Protein AF-A0A0U1L115-F1 (afdb_monomer_lite)

Sequence (129 aa):
MIYDAETIKLADTTEKITDITTRSLQEVKNKLSDKMLTLEGEIPDSISLASGGCYLCERCKRRDNLPCKQPEKMRYSLDSFGFDLTAITSDLLQIDLKWSKNSLPEYYTLIHALLTKKSLGTKLENIEI

Foldseek 3Di:
DFDDPVLFVVCQDPVSQCVVCCVVCVVVQVVVLVLLLVVPVVDPQKDKAWFDDDDPDPDACVVVVDDGPCPSSDHHHPVVVVDDPQCCCCVPVVDHADDDDRTDDRDHDIDMDMDHPDDPPCVCVPRDD

Structure (mmCIF, N/CA/C/O backbone):
data_AF-A0A0U1L115-F1
#
_entry.id   AF-A0A0U1L115-F1
#
loop_
_atom_site.group_PDB
_atom_site.id
_atom_site.type_symbol
_atom_site.label_atom_id
_atom_site.label_alt_id
_atom_site.label_comp_id
_atom_site.label_asym_id
_atom_site.label_entity_id
_atom_site.label_seq_id
_atom_site.pdbx_PDB_ins_code
_atom_site.Cartn_x
_atom_site.Cartn_y
_atom_site.Cartn_z
_atom_site.occupancy
_atom_site.B_iso_or_equiv
_atom_site.auth_seq_id
_atom_site.auth_comp_id
_atom_site.auth_asym_id
_atom_site.auth_atom_id
_atom_site.pdbx_PDB_model_num
ATOM 1 N N . MET A 1 1 ? -5.152 0.858 -13.131 1.00 77.69 1 MET A N 1
ATOM 2 C CA . MET A 1 1 ? -4.733 1.533 -14.380 1.00 77.69 1 MET A CA 1
ATOM 3 C C . MET A 1 1 ? -4.366 0.446 -15.369 1.00 77.69 1 MET A C 1
ATOM 5 O O . MET A 1 1 ? -3.689 -0.489 -14.960 1.00 77.69 1 MET A O 1
ATOM 9 N N . ILE A 1 2 ? -4.862 0.532 -16.600 1.00 88.94 2 ILE A N 1
ATOM 10 C CA . ILE A 1 2 ? -4.537 -0.406 -17.681 1.00 88.94 2 ILE A CA 1
ATOM 11 C C . ILE A 1 2 ? -3.636 0.357 -18.649 1.00 88.94 2 ILE A C 1
ATOM 13 O O . ILE A 1 2 ? -3.976 1.482 -19.016 1.00 88.94 2 ILE A O 1
ATOM 17 N N . TYR A 1 3 ? -2.486 -0.209 -18.998 1.00 92.69 3 TYR A N 1
ATOM 18 C CA . TYR A 1 3 ? -1.558 0.399 -19.946 1.00 92.69 3 TYR A CA 1
ATOM 19 C C . TYR A 1 3 ? -1.901 -0.061 -21.358 1.00 92.69 3 TYR A C 1
ATOM 21 O O . TYR A 1 3 ? -2.111 -1.250 -21.598 1.00 92.69 3 TYR A O 1
ATOM 29 N N . ASP A 1 4 ? -1.945 0.876 -22.300 1.00 93.56 4 ASP A N 1
ATOM 30 C CA . ASP A 1 4 ? -2.056 0.532 -23.713 1.00 93.56 4 ASP A CA 1
ATOM 31 C C . ASP A 1 4 ? -0.741 -0.058 -24.259 1.00 93.56 4 ASP A C 1
ATOM 33 O O . ASP A 1 4 ? 0.333 0.016 -23.650 1.00 93.56 4 ASP A O 1
ATOM 37 N N . ALA A 1 5 ? -0.834 -0.675 -25.439 1.00 93.69 5 ALA A N 1
ATOM 38 C CA . ALA A 1 5 ? 0.301 -1.332 -26.079 1.00 93.69 5 ALA A CA 1
ATOM 39 C C . ALA A 1 5 ? 1.443 -0.357 -26.428 1.00 93.69 5 ALA A C 1
ATOM 41 O O . ALA A 1 5 ? 2.608 -0.759 -26.439 1.00 93.69 5 ALA A O 1
ATOM 42 N N . GLU A 1 6 ? 1.130 0.912 -26.705 1.00 93.69 6 GLU A N 1
ATOM 43 C CA . GLU A 1 6 ? 2.132 1.936 -27.010 1.00 93.69 6 GLU A CA 1
ATOM 44 C C . GLU A 1 6 ? 2.951 2.283 -25.764 1.00 93.69 6 GLU A C 1
ATOM 46 O O . GLU A 1 6 ? 4.181 2.252 -25.807 1.00 93.69 6 GLU A O 1
ATOM 51 N N . THR A 1 7 ? 2.288 2.497 -24.629 1.00 92.94 7 THR A N 1
ATOM 52 C CA . THR A 1 7 ? 2.907 2.761 -23.327 1.00 92.94 7 THR A CA 1
ATOM 53 C C . THR A 1 7 ? 3.830 1.620 -22.915 1.00 92.94 7 THR A C 1
ATOM 55 O O . THR A 1 7 ? 4.969 1.862 -22.510 1.00 92.94 7 THR A O 1
ATOM 58 N N . ILE A 1 8 ? 3.380 0.369 -23.068 1.00 93.19 8 ILE A N 1
ATOM 59 C CA . ILE A 1 8 ? 4.198 -0.816 -22.768 1.00 93.19 8 ILE A CA 1
ATOM 60 C C . ILE A 1 8 ? 5.440 -0.856 -23.666 1.00 93.19 8 ILE A C 1
ATOM 62 O O . ILE A 1 8 ? 6.537 -1.120 -23.179 1.00 93.19 8 ILE A O 1
ATOM 66 N N . LYS A 1 9 ? 5.291 -0.561 -24.964 1.00 92.44 9 LYS A N 1
ATOM 67 C CA . LYS A 1 9 ? 6.404 -0.561 -25.924 1.00 92.44 9 LYS A CA 1
ATOM 68 C C . LYS A 1 9 ? 7.405 0.568 -25.668 1.00 92.44 9 LYS A C 1
ATOM 70 O O . LYS A 1 9 ? 8.599 0.367 -25.863 1.00 92.44 9 LYS A O 1
ATOM 75 N N . LEU A 1 10 ? 6.937 1.743 -25.248 1.00 92.00 10 LEU A N 1
ATOM 76 C CA . LEU A 1 10 ? 7.789 2.890 -24.921 1.00 92.00 10 LEU A CA 1
ATOM 77 C C . LEU A 1 10 ? 8.593 2.680 -23.633 1.00 92.00 10 LEU A C 1
ATOM 79 O O . LEU A 1 10 ? 9.657 3.286 -23.487 1.00 92.00 10 LEU A O 1
ATOM 83 N N . ALA A 1 11 ? 8.114 1.830 -22.722 1.00 92.75 11 ALA A N 1
ATOM 84 C CA . ALA A 1 11 ? 8.800 1.422 -21.498 1.00 92.75 11 ALA A CA 1
ATOM 85 C C . ALA A 1 11 ? 9.877 0.350 -21.770 1.00 92.75 11 ALA A C 1
ATOM 87 O O . ALA A 1 11 ? 9.857 -0.740 -21.204 1.00 92.75 11 ALA A O 1
ATOM 88 N N . ASP A 1 12 ? 10.819 0.668 -22.655 1.00 92.75 12 ASP A N 1
ATOM 89 C CA . ASP A 1 12 ? 11.863 -0.231 -23.168 1.00 92.75 12 ASP A CA 1
ATOM 90 C C . ASP A 1 12 ? 13.151 -0.261 -22.327 1.00 92.75 12 ASP A C 1
ATOM 92 O O . ASP A 1 12 ? 14.067 -1.034 -22.610 1.00 92.75 12 ASP A O 1
ATOM 96 N N . THR A 1 13 ? 13.234 0.559 -21.278 1.00 94.19 13 THR A N 1
ATOM 97 C CA . THR A 1 13 ? 14.354 0.571 -20.331 1.00 94.19 13 THR A CA 1
ATOM 98 C C . THR A 1 13 ? 13.868 0.407 -18.898 1.00 94.19 13 THR A C 1
ATOM 100 O O . THR A 1 13 ? 12.762 0.818 -18.544 1.00 94.19 13 THR A O 1
ATOM 103 N N . THR A 1 14 ? 14.730 -0.126 -18.030 1.00 92.94 14 THR A N 1
ATOM 104 C CA . THR A 1 14 ? 14.448 -0.256 -16.592 1.00 92.94 14 THR A CA 1
ATOM 105 C C . THR A 1 14 ? 14.081 1.081 -15.947 1.00 92.94 14 THR A C 1
A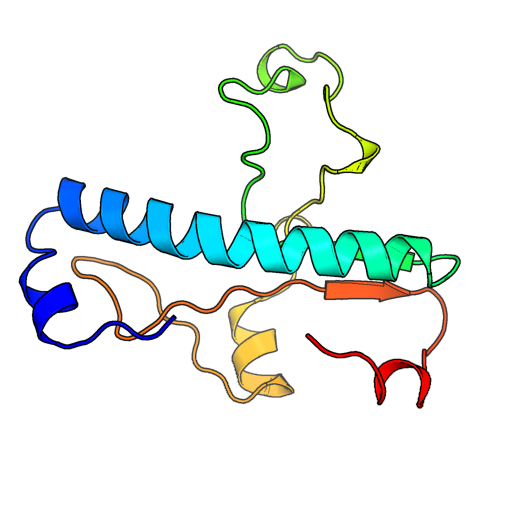TOM 107 O O . THR A 1 14 ? 13.203 1.128 -15.087 1.00 92.94 14 THR A O 1
ATOM 110 N N . GLU A 1 15 ? 14.722 2.173 -16.372 1.00 94.06 15 GLU A N 1
ATOM 111 C CA . GLU A 1 15 ? 14.438 3.521 -15.876 1.00 94.06 15 GLU A CA 1
ATOM 112 C C . GLU A 1 15 ? 13.017 3.960 -16.241 1.00 94.06 15 GLU A C 1
ATOM 114 O O . GLU A 1 15 ? 12.256 4.346 -15.355 1.00 94.06 15 GLU A O 1
ATOM 119 N N . LYS A 1 16 ? 12.610 3.804 -17.508 1.00 94.19 16 LYS A N 1
ATOM 120 C CA . LYS A 1 16 ? 11.249 4.138 -17.948 1.00 94.19 16 LYS A CA 1
ATOM 121 C C . LYS A 1 16 ? 10.195 3.250 -17.293 1.00 94.19 16 LYS A C 1
ATOM 123 O O . LYS A 1 16 ? 9.167 3.759 -16.857 1.00 94.19 16 LYS A O 1
ATOM 128 N N . ILE A 1 17 ? 10.448 1.943 -17.183 1.00 94.00 17 ILE A N 1
ATOM 129 C CA . ILE A 1 17 ? 9.558 1.007 -16.478 1.00 94.00 17 ILE A CA 1
ATOM 130 C C . ILE A 1 17 ? 9.361 1.474 -15.035 1.00 94.00 17 ILE A C 1
ATOM 132 O O . ILE A 1 17 ? 8.226 1.582 -14.573 1.00 94.00 17 ILE A O 1
ATOM 136 N N . THR A 1 18 ? 10.452 1.791 -14.335 1.00 92.69 18 THR A N 1
ATOM 137 C CA . THR A 1 18 ? 10.415 2.233 -12.934 1.00 92.69 18 THR A CA 1
ATOM 138 C C . THR A 1 18 ? 9.675 3.556 -12.784 1.00 92.69 18 THR A C 1
ATOM 140 O O . THR A 1 18 ? 8.835 3.686 -11.895 1.00 92.69 18 THR A O 1
ATOM 143 N N . ASP A 1 19 ? 9.948 4.523 -13.655 1.00 93.75 19 ASP A N 1
ATOM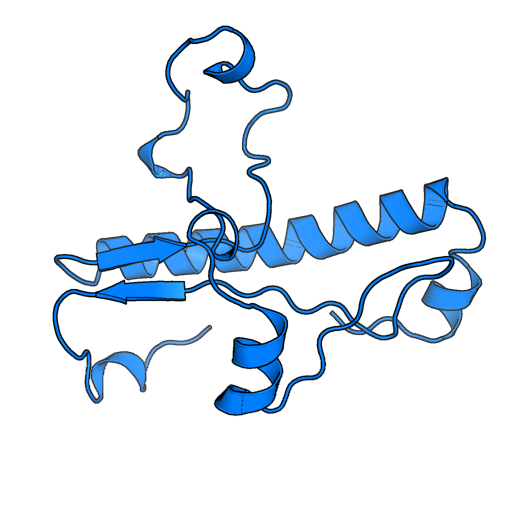 144 C CA . ASP A 1 19 ? 9.324 5.843 -13.640 1.00 93.75 19 ASP A CA 1
ATOM 145 C C . ASP A 1 19 ? 7.810 5.768 -13.903 1.00 93.75 19 ASP A C 1
ATOM 147 O O . ASP A 1 19 ? 7.009 6.276 -13.111 1.00 93.75 19 ASP A O 1
ATOM 151 N N . ILE A 1 20 ? 7.396 5.054 -14.957 1.00 93.50 20 ILE A N 1
ATOM 152 C CA . ILE A 1 20 ? 5.979 4.855 -15.289 1.00 93.50 20 ILE A CA 1
ATOM 153 C C . ILE A 1 20 ? 5.270 4.110 -14.158 1.00 93.50 20 ILE A C 1
ATOM 155 O O . ILE A 1 20 ? 4.218 4.565 -13.698 1.00 93.50 20 ILE A O 1
ATOM 159 N N . THR A 1 21 ? 5.852 3.012 -13.667 1.00 92.06 21 THR A N 1
ATOM 160 C CA . THR A 1 21 ? 5.297 2.222 -12.556 1.00 92.06 21 THR A CA 1
ATOM 161 C C . THR A 1 21 ? 5.130 3.081 -11.312 1.00 92.06 21 THR A C 1
ATOM 163 O O . THR A 1 21 ? 4.047 3.136 -10.737 1.00 92.06 21 THR A O 1
ATOM 166 N N . THR A 1 22 ? 6.175 3.806 -10.912 1.00 91.88 22 THR A N 1
ATOM 167 C CA . THR A 1 22 ? 6.148 4.627 -9.697 1.00 91.88 22 THR A CA 1
ATOM 168 C C . THR A 1 22 ? 5.070 5.693 -9.800 1.00 91.88 22 THR A C 1
ATOM 170 O O . THR A 1 22 ? 4.224 5.775 -8.916 1.00 91.88 22 THR A O 1
ATOM 173 N N . ARG A 1 23 ? 5.035 6.466 -10.890 1.00 92.44 23 ARG A N 1
ATOM 174 C CA . ARG A 1 23 ? 4.054 7.545 -11.075 1.00 92.44 23 ARG A CA 1
ATOM 175 C C . ARG A 1 23 ? 2.617 7.027 -11.053 1.00 92.44 23 ARG A C 1
ATOM 177 O O . ARG A 1 23 ? 1.784 7.548 -10.314 1.00 92.44 23 ARG A O 1
ATOM 184 N N . SER A 1 24 ? 2.340 5.994 -11.844 1.00 92.38 24 SER A N 1
ATOM 185 C CA . SER A 1 24 ? 0.991 5.438 -11.987 1.00 92.38 24 SER A CA 1
ATOM 186 C C . SER A 1 24 ? 0.484 4.782 -10.703 1.00 92.38 24 SER A C 1
ATOM 188 O O . SER A 1 24 ? -0.645 5.043 -10.284 1.00 92.38 24 SER A O 1
ATOM 190 N N . LEU A 1 25 ? 1.313 3.974 -10.035 1.00 93.06 25 LEU A N 1
ATOM 191 C CA . LEU A 1 25 ? 0.935 3.346 -8.770 1.00 93.06 25 LEU A CA 1
ATOM 192 C C . LEU A 1 25 ? 0.787 4.377 -7.655 1.00 93.06 25 LEU A C 1
ATOM 194 O O . LEU A 1 25 ? -0.146 4.278 -6.865 1.00 93.06 25 LEU A O 1
ATOM 198 N N . GLN A 1 26 ? 1.667 5.376 -7.597 1.00 93.19 26 GLN A N 1
ATOM 199 C CA . GLN A 1 26 ? 1.624 6.435 -6.592 1.00 93.19 26 GLN A CA 1
ATOM 200 C C . GLN A 1 26 ? 0.321 7.235 -6.657 1.00 93.19 26 GLN A C 1
ATOM 202 O O . GLN A 1 26 ? -0.287 7.507 -5.621 1.00 93.19 26 GLN A O 1
ATOM 207 N N . GLU A 1 27 ? -0.126 7.597 -7.860 1.00 91.94 27 GLU A N 1
ATOM 208 C CA . GLU A 1 27 ? -1.371 8.339 -8.053 1.00 91.94 27 GLU A CA 1
ATOM 209 C C . GLU A 1 27 ? -2.586 7.543 -7.559 1.00 91.94 27 GLU A C 1
ATOM 211 O O . GLU A 1 27 ? -3.377 8.044 -6.755 1.00 91.94 27 GLU A O 1
ATOM 216 N N . VAL A 1 28 ? -2.716 6.289 -8.003 1.00 93.50 28 VAL A N 1
ATOM 217 C CA . VAL A 1 28 ? -3.837 5.419 -7.615 1.00 93.50 28 VAL A CA 1
ATOM 218 C C . VAL A 1 28 ? -3.786 5.124 -6.119 1.00 93.50 28 VAL A C 1
ATOM 220 O O . VAL A 1 28 ? -4.807 5.204 -5.434 1.00 93.50 28 VAL A O 1
ATOM 223 N N . LYS A 1 29 ? -2.594 4.845 -5.584 1.00 94.19 29 LYS A N 1
ATOM 224 C CA . LYS A 1 29 ? -2.409 4.550 -4.165 1.00 94.19 29 LYS A CA 1
ATOM 225 C C . LYS A 1 29 ? -2.765 5.742 -3.283 1.00 94.19 29 LYS A C 1
ATOM 227 O O . LYS A 1 29 ? -3.349 5.518 -2.227 1.00 94.19 29 LYS A O 1
ATOM 232 N N . ASN A 1 30 ? -2.461 6.976 -3.693 1.00 92.75 30 ASN A N 1
ATOM 233 C CA . ASN A 1 30 ? -2.840 8.179 -2.942 1.00 92.75 30 ASN A CA 1
ATOM 234 C C . ASN A 1 30 ? -4.357 8.277 -2.804 1.00 92.75 30 ASN A C 1
ATOM 236 O O . ASN A 1 30 ? -4.862 8.299 -1.685 1.00 92.75 30 ASN A O 1
ATOM 240 N N . LYS A 1 31 ? -5.072 8.221 -3.933 1.00 92.62 31 LYS A N 1
ATOM 241 C CA . LYS A 1 31 ? -6.539 8.287 -3.966 1.00 92.62 31 LYS A CA 1
ATOM 242 C C . LYS A 1 31 ? -7.171 7.195 -3.102 1.00 92.62 31 LYS A C 1
ATOM 244 O O . LYS A 1 31 ? -8.055 7.478 -2.299 1.00 92.62 31 LYS A O 1
ATOM 249 N N . LEU A 1 32 ? -6.688 5.958 -3.234 1.00 93.69 32 LEU A N 1
ATOM 250 C CA . LEU A 1 32 ? -7.231 4.829 -2.485 1.00 93.69 32 LEU A CA 1
ATOM 251 C C . LEU A 1 32 ? -6.906 4.932 -0.989 1.00 93.69 32 LEU A C 1
ATOM 253 O O . LEU A 1 32 ? -7.775 4.692 -0.161 1.00 93.69 32 LEU A O 1
ATOM 257 N N . SER A 1 33 ? -5.693 5.354 -0.622 1.00 95.25 33 SER A N 1
ATOM 258 C CA . SER A 1 33 ? -5.316 5.529 0.788 1.00 95.25 33 SER A CA 1
ATOM 259 C C . SER A 1 33 ? -6.134 6.628 1.466 1.00 95.25 33 SER A C 1
ATOM 261 O O . SER A 1 33 ? -6.571 6.427 2.594 1.00 95.25 33 SER A O 1
ATOM 263 N N . ASP A 1 34 ? -6.397 7.745 0.783 1.00 94.25 34 ASP A N 1
ATOM 264 C CA . ASP A 1 34 ? -7.240 8.818 1.320 1.00 94.25 34 ASP A CA 1
ATOM 265 C C . ASP A 1 34 ? -8.673 8.324 1.570 1.00 94.25 34 ASP A C 1
ATOM 267 O O . ASP A 1 34 ? -9.200 8.512 2.666 1.00 94.25 34 ASP A O 1
ATOM 271 N N . LYS A 1 35 ? -9.269 7.598 0.612 1.00 93.62 35 LYS A N 1
ATOM 272 C CA . LYS A 1 35 ? -10.595 6.979 0.793 1.00 93.62 35 LYS A CA 1
ATOM 273 C C . LYS A 1 35 ? -10.626 6.000 1.967 1.00 93.62 35 LYS A C 1
ATOM 275 O O . LYS A 1 35 ? -11.549 6.035 2.775 1.00 93.62 35 LYS A O 1
ATOM 280 N N . MET A 1 36 ? -9.606 5.153 2.096 1.00 95.31 36 MET A N 1
ATOM 281 C CA . MET A 1 36 ? -9.521 4.183 3.192 1.00 95.31 36 MET A CA 1
ATOM 282 C C . MET A 1 36 ? -9.382 4.852 4.562 1.00 95.31 36 MET A C 1
ATOM 284 O O . MET A 1 36 ? -9.960 4.363 5.529 1.00 95.31 36 MET A O 1
ATOM 288 N N . LEU A 1 37 ? -8.659 5.973 4.649 1.00 95.81 37 LEU A N 1
ATOM 289 C CA . LEU A 1 37 ? -8.554 6.759 5.880 1.00 95.81 37 LEU A CA 1
ATOM 290 C C . LEU A 1 37 ? -9.881 7.429 6.248 1.00 95.81 37 LEU A C 1
ATOM 292 O O . LEU A 1 37 ? -10.227 7.464 7.428 1.00 95.81 37 LEU A O 1
ATOM 296 N N . THR A 1 38 ? -10.637 7.923 5.264 1.00 94.31 38 THR A N 1
ATOM 297 C CA . THR A 1 38 ? -11.997 8.432 5.496 1.00 94.31 38 THR A CA 1
ATOM 298 C C . THR A 1 38 ? -12.894 7.338 6.068 1.00 94.31 38 THR A C 1
ATOM 300 O O . THR A 1 38 ? -13.478 7.531 7.132 1.00 94.31 38 THR A O 1
ATOM 303 N N . LEU A 1 39 ? -12.928 6.161 5.434 1.00 92.81 39 LEU A N 1
ATOM 304 C CA . LEU A 1 39 ? -13.721 5.023 5.912 1.00 92.81 39 LEU A CA 1
ATOM 305 C C . LEU A 1 39 ? -13.312 4.566 7.312 1.00 92.81 39 LEU A C 1
ATOM 307 O O . LEU A 1 39 ? -14.167 4.232 8.128 1.00 92.81 39 LEU A O 1
ATOM 311 N N . GLU A 1 40 ? -12.013 4.574 7.609 1.00 94.25 40 GLU A N 1
ATOM 312 C CA . GLU A 1 40 ? -11.508 4.243 8.939 1.00 94.25 40 GLU A CA 1
ATOM 313 C C . GLU A 1 40 ? -12.011 5.221 10.013 1.00 94.25 40 GLU A C 1
ATOM 315 O O . GLU A 1 40 ? -12.326 4.808 11.128 1.00 94.25 40 GLU A O 1
ATOM 320 N N . GLY A 1 41 ? -12.135 6.510 9.679 1.00 93.19 41 GLY A N 1
ATOM 321 C CA . GLY A 1 41 ? -12.706 7.521 10.571 1.00 93.19 41 GLY A CA 1
ATOM 322 C C . GLY A 1 41 ? -14.222 7.400 10.760 1.00 93.19 41 GLY A C 1
ATOM 323 O O . GLY A 1 41 ? -14.738 7.752 11.821 1.00 93.19 41 GLY A O 1
ATOM 324 N N . GLU A 1 42 ? -14.938 6.897 9.755 1.00 91.62 42 GLU A N 1
ATOM 325 C CA . GLU A 1 42 ? -16.398 6.728 9.777 1.00 91.62 42 GLU A CA 1
ATOM 326 C C . GLU A 1 42 ? -16.845 5.426 10.450 1.00 91.62 42 GLU A C 1
ATOM 328 O O . GLU A 1 42 ? -17.932 5.364 11.031 1.00 91.62 42 GLU A O 1
ATOM 333 N N . ILE A 1 43 ? -16.022 4.377 10.379 1.00 91.38 43 ILE A N 1
ATOM 334 C CA . ILE A 1 43 ? -16.343 3.040 10.878 1.00 91.38 43 ILE A CA 1
ATOM 335 C C . ILE A 1 43 ? -15.610 2.808 12.208 1.00 91.38 43 ILE A C 1
ATOM 337 O O . ILE A 1 43 ? -14.396 2.590 12.216 1.00 91.38 43 ILE A O 1
ATOM 341 N N . PRO A 1 44 ? -16.327 2.779 13.350 1.00 91.69 44 PRO A N 1
ATOM 342 C CA . PRO A 1 44 ? -15.708 2.547 14.651 1.00 91.69 44 PRO A CA 1
ATOM 343 C C . PRO A 1 44 ? -14.982 1.201 14.726 1.00 91.69 44 PRO A C 1
ATOM 345 O O . PRO A 1 44 ? -15.431 0.212 14.143 1.00 91.69 44 PRO A O 1
ATOM 348 N N . ASP A 1 45 ? -13.901 1.152 15.510 1.00 94.12 45 ASP A N 1
ATOM 349 C CA . ASP A 1 45 ? -13.087 -0.056 15.718 1.00 94.12 45 ASP A CA 1
ATOM 350 C C . ASP A 1 45 ? -12.545 -0.679 14.413 1.00 94.12 45 ASP A C 1
ATOM 352 O O . ASP A 1 45 ? -12.364 -1.902 14.329 1.00 94.12 45 ASP A O 1
ATOM 356 N N . SER A 1 46 ? -12.293 0.147 13.396 1.00 95.44 46 SER A N 1
ATOM 357 C CA . SER A 1 46 ? -11.690 -0.283 12.139 1.00 95.44 46 SER A CA 1
ATOM 358 C C . SER A 1 46 ? -10.252 0.207 11.987 1.00 95.44 46 SER A C 1
ATOM 360 O O . SER A 1 46 ? -9.825 1.156 12.644 1.00 95.44 46 SER A O 1
ATOM 362 N N . ILE A 1 47 ? -9.483 -0.486 11.149 1.00 96.31 47 ILE A N 1
ATOM 363 C CA . ILE A 1 47 ? -8.142 -0.064 10.742 1.00 96.31 47 ILE A CA 1
ATOM 364 C C . ILE A 1 47 ? -7.895 -0.463 9.293 1.00 96.31 47 ILE A C 1
ATOM 366 O O . ILE A 1 47 ? -8.156 -1.599 8.891 1.00 96.31 47 ILE A O 1
ATOM 370 N N . SER A 1 48 ? -7.394 0.467 8.493 1.00 96.25 48 SER A N 1
ATOM 371 C CA . SER A 1 48 ? -7.066 0.209 7.097 1.00 96.25 48 SER A CA 1
ATOM 372 C C . SER A 1 48 ? -5.664 -0.387 6.925 1.00 96.25 48 SER A C 1
ATOM 374 O O . SER A 1 48 ? -4.763 -0.207 7.742 1.00 96.25 48 SER A O 1
ATOM 376 N N . LEU A 1 49 ? -5.468 -1.114 5.831 1.00 97.06 49 LEU A N 1
ATOM 377 C CA . LEU A 1 49 ? -4.187 -1.592 5.322 1.00 97.06 49 LEU A CA 1
ATOM 378 C C . LEU A 1 49 ? -4.018 -1.090 3.890 1.00 97.06 49 LEU A C 1
ATOM 380 O O . LEU A 1 49 ? -4.996 -0.980 3.148 1.00 97.06 49 LEU A O 1
ATOM 384 N N . ALA A 1 50 ? -2.781 -0.801 3.497 1.00 96.19 50 ALA A N 1
ATOM 385 C CA . ALA A 1 50 ? -2.467 -0.217 2.197 1.00 96.19 50 ALA A CA 1
ATOM 386 C C . ALA A 1 50 ? -1.715 -1.178 1.272 1.00 96.19 50 ALA A C 1
ATOM 388 O O . ALA A 1 50 ? -1.035 -2.097 1.709 1.00 96.19 50 ALA A O 1
ATOM 389 N N . SER A 1 51 ? -1.755 -0.941 -0.031 1.00 94.00 51 SER A N 1
ATOM 390 C CA . SER A 1 51 ? -0.951 -1.715 -0.980 1.00 94.00 51 SER A CA 1
ATOM 391 C C . SER A 1 51 ? 0.538 -1.331 -0.903 1.00 94.00 51 SER A C 1
ATOM 393 O O . SER A 1 51 ? 0.888 -0.195 -1.216 1.00 94.00 51 SER A O 1
ATOM 395 N N . GLY A 1 52 ? 1.449 -2.239 -0.547 1.00 90.75 52 GLY A N 1
ATOM 396 C CA . GLY A 1 52 ? 2.904 -1.995 -0.568 1.00 90.75 52 GLY A CA 1
ATOM 397 C C . GLY A 1 52 ? 3.419 -0.874 0.361 1.00 90.75 52 GLY A C 1
ATOM 398 O O . GLY A 1 52 ? 2.701 -0.337 1.204 1.00 90.75 52 GLY A O 1
ATOM 399 N N . GLY A 1 53 ? 4.687 -0.481 0.197 1.00 89.75 53 GLY A N 1
ATOM 400 C CA . GLY A 1 53 ? 5.409 0.396 1.137 1.00 89.75 53 GLY A CA 1
ATOM 401 C C . GLY A 1 53 ? 4.935 1.859 1.217 1.00 89.75 53 GLY A C 1
ATOM 402 O O . GLY A 1 53 ? 4.466 2.437 0.240 1.00 89.75 53 GLY A O 1
ATOM 403 N N . CYS A 1 54 ? 5.068 2.480 2.394 1.00 93.19 54 CYS A N 1
ATOM 404 C CA . CYS A 1 54 ? 4.705 3.883 2.641 1.00 93.19 54 CYS A CA 1
ATOM 405 C C . CYS A 1 54 ? 5.648 4.876 1.929 1.00 93.19 54 CYS A C 1
ATOM 407 O O . CYS A 1 54 ? 6.866 4.728 1.995 1.00 93.19 54 CYS A O 1
ATOM 409 N N . TYR A 1 55 ? 5.078 5.926 1.330 1.00 90.50 55 TYR A N 1
ATOM 410 C CA . TYR A 1 55 ? 5.785 6.976 0.575 1.00 90.50 55 TYR A CA 1
ATOM 411 C C . TYR A 1 55 ? 5.541 8.394 1.123 1.00 90.50 55 TYR A C 1
ATOM 413 O O . TYR A 1 55 ? 5.879 9.381 0.480 1.00 90.50 55 TYR A O 1
ATOM 421 N N . LEU A 1 56 ? 4.925 8.530 2.304 1.00 93.31 56 LEU A N 1
ATOM 422 C CA . LEU A 1 56 ? 4.501 9.829 2.860 1.00 93.31 56 LEU A CA 1
ATOM 423 C C . LEU A 1 56 ? 5.661 10.795 3.164 1.00 93.31 56 LEU A C 1
ATOM 425 O O . LEU A 1 56 ? 5.438 11.940 3.546 1.00 93.31 56 LEU A O 1
ATOM 429 N N . CYS A 1 57 ? 6.903 10.327 3.076 1.00 94.38 57 CYS A N 1
ATOM 430 C CA . CYS A 1 57 ? 8.088 11.110 3.379 1.00 94.38 57 CYS A CA 1
ATOM 431 C C . CYS A 1 57 ? 9.202 10.775 2.393 1.00 94.38 57 CYS A C 1
ATOM 433 O O . CYS A 1 57 ? 9.423 9.609 2.080 1.00 94.38 57 CYS A O 1
ATOM 435 N N . GLU A 1 58 ? 9.947 11.799 1.984 1.00 92.00 58 GLU A N 1
ATOM 436 C CA . GLU A 1 58 ? 11.129 11.656 1.129 1.00 92.00 58 GLU A CA 1
ATOM 437 C C . GLU A 1 58 ? 12.197 10.763 1.787 1.00 92.00 58 GLU A C 1
ATOM 439 O O . GLU A 1 58 ? 12.753 9.860 1.166 1.00 92.00 58 GLU A O 1
ATOM 444 N N . ARG A 1 59 ? 12.424 10.944 3.099 1.00 94.94 59 ARG A N 1
ATOM 445 C CA . ARG A 1 59 ? 13.273 10.071 3.923 1.00 94.94 59 ARG A CA 1
ATOM 446 C C . ARG A 1 59 ? 12.585 9.717 5.239 1.00 94.94 59 ARG A C 1
ATOM 448 O O . ARG A 1 59 ? 12.356 10.574 6.095 1.00 94.94 59 ARG A O 1
ATOM 455 N N . CYS A 1 60 ? 12.305 8.431 5.434 1.00 95.75 60 CYS A N 1
ATOM 456 C CA . CYS A 1 60 ? 11.610 7.942 6.623 1.00 95.75 60 CYS A CA 1
ATOM 457 C C . CYS A 1 60 ? 12.464 8.043 7.895 1.00 95.75 60 CYS A C 1
ATOM 459 O O . CYS A 1 60 ? 13.544 7.461 7.969 1.00 95.75 60 CYS A O 1
ATOM 461 N N . LYS A 1 61 ? 11.940 8.715 8.929 1.00 96.62 61 LYS A N 1
ATOM 462 C CA . LYS A 1 61 ? 12.588 8.836 10.249 1.00 96.62 61 LYS A CA 1
ATOM 463 C C . LYS A 1 61 ? 12.672 7.525 11.027 1.00 96.62 61 LYS A C 1
ATOM 465 O O . LYS A 1 61 ? 13.589 7.370 11.826 1.00 96.62 61 LYS A O 1
ATOM 470 N N . ARG A 1 62 ? 11.813 6.547 10.719 1.00 95.25 62 ARG A N 1
ATOM 471 C CA . ARG A 1 62 ? 11.921 5.195 11.290 1.00 95.25 62 ARG A CA 1
ATOM 472 C C . ARG A 1 62 ? 13.252 4.518 10.956 1.00 95.25 62 ARG A C 1
ATOM 474 O O . ARG A 1 62 ? 13.684 3.673 11.725 1.00 95.25 62 ARG A O 1
ATOM 481 N N . ARG A 1 63 ? 13.928 4.915 9.864 1.00 94.62 63 ARG A N 1
ATOM 482 C CA . ARG A 1 63 ? 15.286 4.438 9.531 1.00 94.62 63 ARG A CA 1
ATOM 483 C C . ARG A 1 63 ? 16.338 4.865 10.557 1.00 94.62 63 ARG A C 1
ATOM 485 O O . ARG A 1 63 ? 17.351 4.197 10.687 1.00 94.62 63 ARG A O 1
ATOM 492 N N . ASP A 1 64 ? 16.079 5.951 11.281 1.00 96.94 64 ASP A N 1
ATOM 493 C CA . ASP A 1 64 ? 16.933 6.452 12.359 1.00 96.94 64 ASP A CA 1
ATOM 494 C C . ASP A 1 64 ? 16.425 5.987 13.741 1.00 96.94 64 ASP A C 1
ATOM 496 O O . ASP A 1 64 ? 16.749 6.602 14.752 1.00 96.94 64 ASP A O 1
ATOM 500 N N . ASN A 1 65 ? 15.562 4.961 13.797 1.00 96.94 65 ASN A N 1
ATOM 501 C CA . ASN A 1 65 ? 14.846 4.515 15.003 1.00 96.94 65 ASN A CA 1
ATOM 502 C C . ASN A 1 65 ? 13.982 5.598 15.677 1.00 96.94 65 ASN A C 1
ATOM 504 O O . ASN A 1 65 ? 13.626 5.485 16.848 1.00 96.94 65 ASN A O 1
ATOM 508 N N . LEU A 1 66 ? 13.609 6.643 14.934 1.00 97.56 66 LEU A N 1
ATOM 509 C CA . LEU A 1 66 ? 12.718 7.695 15.415 1.00 97.56 66 LEU A CA 1
ATOM 510 C C . LEU A 1 66 ? 11.252 7.387 15.058 1.00 97.56 66 LEU A C 1
ATOM 512 O O . LEU A 1 66 ? 10.991 6.702 14.060 1.00 97.56 66 LEU A O 1
ATOM 516 N N . PRO A 1 67 ? 10.274 7.918 15.819 1.00 97.56 67 PRO A N 1
ATOM 517 C CA . PRO A 1 67 ? 8.857 7.742 15.515 1.00 97.56 67 PRO A CA 1
ATOM 518 C C . PRO A 1 67 ? 8.472 8.197 14.100 1.00 97.56 67 PRO A C 1
ATOM 520 O O . PRO A 1 67 ? 9.125 9.043 13.476 1.00 97.56 67 PRO A O 1
ATOM 523 N N . CYS A 1 68 ? 7.374 7.638 13.582 1.00 97.12 68 CYS A N 1
ATOM 524 C CA . CYS A 1 68 ? 6.786 8.114 12.333 1.00 97.12 68 CYS A CA 1
ATOM 525 C C . CYS A 1 68 ? 6.374 9.588 12.479 1.00 97.12 68 CYS A C 1
ATOM 527 O O . CYS A 1 68 ? 5.836 9.978 13.508 1.00 97.12 68 CYS A O 1
ATOM 529 N N . LYS A 1 69 ? 6.595 10.393 11.433 1.00 96.81 69 LYS A N 1
ATOM 530 C CA . LYS A 1 69 ? 6.155 11.798 11.385 1.00 96.81 69 LYS A CA 1
ATOM 531 C C . LYS A 1 69 ? 4.683 11.974 10.986 1.00 96.81 69 LYS A C 1
ATOM 533 O O . LYS A 1 69 ? 4.189 13.091 11.050 1.00 96.81 69 LYS A O 1
ATOM 538 N N . GLN A 1 70 ? 4.037 10.922 10.480 1.00 96.75 70 GLN A N 1
ATOM 539 C CA . GLN A 1 70 ? 2.647 10.929 10.003 1.00 96.75 70 GLN A CA 1
ATOM 540 C C . GLN A 1 70 ? 1.890 9.671 10.492 1.00 96.75 70 GLN A C 1
ATOM 542 O O . GLN A 1 70 ? 1.379 8.918 9.656 1.00 96.75 70 GLN A O 1
ATOM 547 N N . PRO A 1 71 ? 1.891 9.348 11.804 1.00 95.81 71 PRO A N 1
ATOM 548 C CA . PRO A 1 71 ? 1.313 8.097 12.303 1.00 95.81 71 PRO A CA 1
ATOM 549 C C . PRO A 1 71 ? -0.179 7.948 11.968 1.00 95.81 71 PRO A C 1
ATOM 551 O O . PRO A 1 71 ? -0.605 6.871 11.568 1.00 95.81 71 PRO A O 1
ATOM 554 N N . GLU A 1 72 ? -0.938 9.036 12.008 1.00 95.12 72 GLU A N 1
ATOM 555 C CA . GLU A 1 72 ? -2.359 9.105 11.642 1.00 95.12 72 GLU A CA 1
ATOM 556 C C . GLU A 1 72 ? -2.655 8.727 10.183 1.00 95.12 72 GLU A C 1
ATOM 558 O O . GLU A 1 72 ? -3.718 8.171 9.917 1.00 95.12 72 GLU A O 1
ATOM 563 N N . LYS A 1 73 ? -1.717 8.930 9.248 1.00 95.69 73 LYS A N 1
ATOM 564 C CA . LYS A 1 73 ? -1.885 8.580 7.820 1.00 95.69 73 LYS A CA 1
ATOM 565 C C . LYS A 1 73 ? -1.183 7.288 7.413 1.00 95.69 73 LYS A C 1
ATOM 567 O O . LYS A 1 73 ? -1.530 6.671 6.411 1.00 95.69 73 LYS A O 1
ATOM 572 N N . MET A 1 74 ? -0.141 6.897 8.140 1.00 96.38 74 MET A N 1
ATOM 573 C CA . MET A 1 74 ? 0.671 5.735 7.794 1.00 96.38 74 MET A CA 1
ATOM 574 C C . MET A 1 74 ? -0.131 4.450 7.992 1.00 96.38 74 MET A C 1
ATOM 576 O O . MET A 1 74 ? -0.644 4.203 9.081 1.00 96.38 74 MET A O 1
ATOM 580 N N . ARG A 1 75 ? -0.203 3.614 6.956 1.00 96.94 75 ARG A N 1
ATOM 581 C CA . ARG A 1 75 ? -0.796 2.276 7.029 1.00 96.94 75 ARG A CA 1
ATOM 582 C C . ARG A 1 75 ? 0.196 1.231 6.544 1.00 96.94 75 ARG A C 1
ATOM 584 O O . ARG A 1 75 ? 0.977 1.475 5.621 1.00 96.94 75 ARG A O 1
ATOM 591 N N . TYR A 1 76 ? 0.192 0.092 7.228 1.00 96.00 76 TYR A N 1
ATOM 592 C CA . TYR A 1 76 ? 1.011 -1.063 6.884 1.00 96.00 76 TYR A CA 1
ATOM 593 C C . TYR A 1 76 ? 0.442 -1.780 5.671 1.00 96.00 76 TYR A C 1
ATOM 595 O O . TYR A 1 76 ? -0.748 -1.659 5.368 1.00 96.00 76 TYR A O 1
ATOM 603 N N . SER A 1 77 ? 1.303 -2.533 4.996 1.00 95.56 77 SER A N 1
ATOM 604 C CA . SER A 1 77 ? 0.871 -3.345 3.878 1.00 95.56 77 SER A CA 1
ATOM 605 C C . SER A 1 77 ? 0.288 -4.679 4.322 1.00 95.56 77 SER A C 1
ATOM 607 O O . SER A 1 77 ? 0.625 -5.179 5.394 1.00 95.56 77 SER A O 1
ATOM 609 N N . LEU A 1 78 ? -0.605 -5.253 3.515 1.00 95.31 78 LEU A N 1
ATOM 610 C CA . LEU A 1 78 ? -1.233 -6.539 3.824 1.00 95.31 78 LEU A CA 1
ATOM 611 C C . LEU A 1 78 ? -0.175 -7.655 3.925 1.00 95.31 78 LEU A C 1
ATOM 613 O O . LEU A 1 78 ? -0.149 -8.423 4.881 1.00 95.31 78 LEU A O 1
ATOM 617 N N . ASP A 1 79 ? 0.776 -7.691 2.999 1.00 93.25 79 ASP A N 1
ATOM 618 C CA . ASP A 1 79 ? 1.890 -8.643 2.992 1.00 93.25 79 ASP A CA 1
ATOM 619 C C . ASP A 1 79 ? 2.796 -8.524 4.232 1.00 93.25 79 ASP A C 1
ATOM 621 O O . ASP A 1 79 ? 3.361 -9.524 4.670 1.00 93.25 79 ASP A O 1
ATOM 625 N N . SER A 1 80 ? 2.851 -7.356 4.892 1.00 94.75 80 SER A N 1
ATOM 626 C CA . SER A 1 80 ? 3.560 -7.206 6.177 1.00 94.75 80 SER A CA 1
ATOM 627 C C . SER A 1 80 ? 2.942 -8.041 7.310 1.00 94.75 80 SER A C 1
ATOM 629 O O . SER A 1 80 ? 3.615 -8.313 8.302 1.00 94.75 80 SER A O 1
ATOM 631 N N . PHE A 1 81 ? 1.675 -8.444 7.178 1.00 94.19 81 PHE A N 1
ATOM 632 C CA . PHE A 1 81 ? 0.967 -9.326 8.113 1.00 94.19 81 PHE A CA 1
ATOM 633 C C . PHE A 1 81 ? 0.851 -10.771 7.608 1.00 94.19 81 PHE A C 1
ATOM 635 O O . PHE A 1 81 ? 0.176 -11.581 8.238 1.00 94.19 81 PHE A O 1
ATOM 642 N N . GLY A 1 82 ? 1.504 -11.110 6.492 1.00 94.81 82 GLY A N 1
ATOM 643 C CA . GLY A 1 82 ? 1.495 -12.463 5.932 1.00 94.81 82 GLY A CA 1
ATOM 644 C C . GLY A 1 82 ? 0.259 -12.808 5.099 1.00 94.81 82 GLY A C 1
ATOM 645 O O . GLY A 1 82 ? 0.020 -13.985 4.846 1.00 94.81 82 GLY A O 1
ATOM 646 N N . PHE A 1 83 ? -0.527 -11.816 4.665 1.00 94.81 83 PHE A N 1
ATOM 647 C CA . PHE A 1 83 ? -1.602 -12.056 3.702 1.00 94.81 83 PHE A CA 1
ATOM 648 C C . PHE A 1 83 ? -1.029 -12.469 2.339 1.00 94.81 83 PHE A C 1
ATOM 650 O O . PHE A 1 83 ? -0.173 -11.775 1.785 1.00 94.81 83 PHE A O 1
ATOM 657 N N . ASP A 1 84 ? -1.549 -13.558 1.773 1.00 94.75 84 ASP A N 1
ATOM 658 C CA . ASP A 1 84 ? -1.249 -13.956 0.399 1.00 94.75 84 ASP A CA 1
ATOM 659 C C . ASP A 1 84 ? -2.090 -13.124 -0.574 1.00 94.75 84 ASP A C 1
ATOM 661 O O . ASP A 1 84 ? -3.276 -13.374 -0.793 1.00 94.75 84 ASP A O 1
ATOM 665 N N . LEU A 1 85 ? -1.465 -12.097 -1.147 1.00 93.38 85 LEU A N 1
ATOM 666 C CA . LEU A 1 85 ? -2.136 -11.181 -2.065 1.00 93.38 85 LEU A CA 1
ATOM 667 C C . LEU A 1 85 ? -2.557 -11.852 -3.374 1.00 93.38 85 LEU A C 1
ATOM 669 O O . LEU A 1 85 ? -3.557 -11.441 -3.966 1.00 93.38 85 LEU A O 1
ATOM 673 N N . THR A 1 86 ? -1.815 -12.868 -3.820 1.00 93.56 86 THR A N 1
ATOM 674 C CA . THR A 1 86 ? -2.142 -13.595 -5.051 1.00 93.56 86 THR A CA 1
ATOM 675 C C . THR A 1 86 ? -3.403 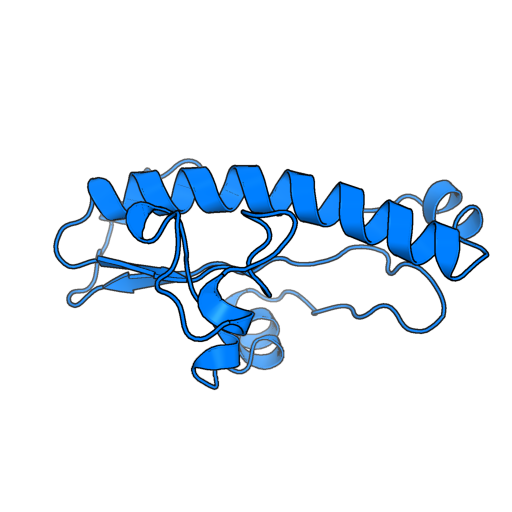-14.411 -4.817 1.00 93.56 86 THR A C 1
ATOM 677 O O . THR A 1 86 ? -4.367 -14.226 -5.549 1.00 93.56 86 THR A O 1
ATOM 680 N N . ALA A 1 87 ? -3.445 -15.199 -3.738 1.00 94.75 87 ALA A N 1
ATOM 681 C CA . ALA A 1 87 ? -4.624 -15.985 -3.378 1.00 94.75 87 ALA A CA 1
ATOM 682 C C . ALA A 1 87 ? -5.853 -15.101 -3.104 1.00 94.75 87 ALA A C 1
ATOM 684 O O . ALA A 1 87 ? -6.944 -15.384 -3.583 1.00 94.75 87 ALA A O 1
ATOM 685 N N . ILE A 1 88 ? -5.694 -13.977 -2.390 1.00 94.12 88 ILE A N 1
ATOM 686 C CA . ILE A 1 88 ? -6.806 -13.039 -2.144 1.00 94.12 88 ILE A CA 1
ATOM 687 C C . ILE A 1 88 ? -7.397 -12.527 -3.460 1.00 94.12 88 ILE A C 1
ATOM 689 O O . ILE A 1 88 ? -8.618 -12.492 -3.618 1.00 94.12 88 ILE A O 1
ATOM 693 N N . THR A 1 89 ? -6.549 -12.099 -4.395 1.00 94.19 89 THR A N 1
ATOM 694 C CA . THR A 1 89 ? -7.031 -11.530 -5.660 1.00 94.19 89 THR A CA 1
ATOM 695 C C . THR A 1 89 ? -7.617 -12.580 -6.585 1.00 94.19 89 THR A C 1
ATOM 697 O O . THR A 1 89 ? -8.686 -12.331 -7.144 1.00 94.19 89 THR A O 1
ATOM 700 N N . SER A 1 90 ? -6.997 -13.755 -6.696 1.00 94.81 90 SER A N 1
ATOM 701 C CA . SER A 1 90 ? -7.524 -14.840 -7.522 1.00 94.81 90 SER A CA 1
ATOM 702 C C . SER A 1 90 ? -8.824 -15.399 -6.957 1.00 94.81 90 SER A C 1
ATOM 704 O O . SER A 1 90 ? -9.825 -15.468 -7.667 1.00 94.81 90 SER A O 1
ATOM 706 N N . ASP A 1 91 ? -8.842 -15.748 -5.673 1.00 95.44 91 ASP A N 1
ATOM 707 C CA . ASP A 1 91 ? -9.898 -16.587 -5.107 1.00 95.44 91 ASP A CA 1
ATOM 708 C C . ASP A 1 91 ? -11.143 -15.767 -4.769 1.00 95.44 91 ASP A C 1
ATOM 710 O O . ASP A 1 91 ? -12.269 -16.230 -4.967 1.00 95.44 91 ASP A O 1
ATOM 714 N N . LEU A 1 92 ? -10.956 -14.535 -4.280 1.00 91.94 92 LEU A N 1
ATOM 715 C CA . LEU A 1 92 ? -12.061 -13.684 -3.827 1.00 91.94 92 LEU A CA 1
ATOM 716 C C . LEU A 1 92 ? -12.506 -12.673 -4.880 1.00 91.94 92 LEU A C 1
ATOM 718 O O . LEU A 1 92 ? -13.693 -12.363 -4.957 1.00 91.94 92 LEU A O 1
ATOM 722 N N . LEU A 1 93 ? -11.568 -12.136 -5.665 1.00 90.44 93 LEU A N 1
ATOM 723 C CA . LEU A 1 93 ? -11.845 -11.036 -6.594 1.00 90.44 93 LEU A CA 1
ATOM 724 C C . LEU A 1 93 ? -11.818 -11.464 -8.062 1.00 90.44 93 LEU A C 1
ATOM 726 O O . LEU A 1 93 ? -12.219 -10.674 -8.912 1.00 90.44 93 LEU A O 1
ATOM 730 N N . GLN A 1 94 ? -11.384 -12.694 -8.362 1.00 94.62 94 GLN A N 1
ATOM 731 C CA . GLN A 1 94 ? -11.220 -13.196 -9.731 1.00 94.62 94 GLN A CA 1
ATOM 732 C C . GLN A 1 94 ? -10.309 -12.286 -10.578 1.00 94.62 94 GLN A C 1
ATOM 734 O O . GLN A 1 94 ? -10.532 -12.083 -11.772 1.00 94.62 94 GLN A O 1
ATOM 739 N N . ILE A 1 95 ? -9.281 -11.713 -9.942 1.00 93.38 95 ILE A N 1
ATOM 740 C CA . ILE A 1 95 ? -8.279 -10.843 -10.565 1.00 93.38 95 ILE A CA 1
ATOM 741 C C . ILE A 1 95 ? -6.930 -11.556 -10.540 1.00 93.38 95 ILE A C 1
ATOM 743 O O . ILE A 1 95 ? -6.425 -11.901 -9.476 1.00 93.38 95 ILE A O 1
ATOM 747 N N . ASP A 1 96 ? -6.312 -11.710 -11.709 1.00 93.31 96 ASP A N 1
ATOM 748 C CA . ASP A 1 96 ? -4.939 -12.205 -11.812 1.00 93.31 96 ASP A CA 1
ATOM 749 C C . ASP A 1 96 ? -3.934 -11.096 -11.461 1.00 93.31 96 ASP A C 1
ATOM 751 O O . ASP A 1 96 ? -3.983 -9.996 -12.026 1.00 93.31 96 ASP A O 1
ATOM 755 N N . LEU A 1 97 ? -3.026 -11.363 -10.520 1.00 92.00 97 LEU A N 1
ATOM 756 C CA . LEU A 1 97 ? -2.044 -10.394 -10.038 1.00 92.00 97 LEU A CA 1
ATOM 757 C C . LEU A 1 97 ? -0.790 -10.410 -10.920 1.00 92.00 97 LEU A C 1
ATOM 759 O O . LEU A 1 97 ? 0.004 -11.351 -10.895 1.00 92.00 97 LEU A O 1
ATOM 763 N N . LYS A 1 98 ? -0.572 -9.325 -11.670 1.00 91.81 98 LYS A N 1
ATOM 764 C CA . LYS A 1 98 ? 0.554 -9.210 -12.606 1.00 91.81 98 LYS A CA 1
ATOM 765 C C . LYS A 1 98 ? 1.765 -8.518 -11.989 1.00 91.81 98 LYS A C 1
ATOM 767 O O . LYS A 1 98 ? 1.653 -7.493 -11.319 1.00 91.81 98 LYS A O 1
ATOM 772 N N . TRP A 1 99 ? 2.941 -9.059 -12.299 1.00 87.19 99 TRP A N 1
ATOM 773 C CA . TRP A 1 99 ? 4.234 -8.561 -11.835 1.00 87.19 99 TRP A CA 1
ATOM 774 C C . TRP A 1 99 ? 5.093 -8.116 -13.016 1.00 87.19 99 TRP A C 1
ATOM 776 O O . TRP A 1 99 ? 5.195 -8.820 -14.021 1.00 87.19 99 TRP A O 1
ATOM 786 N N . SER A 1 100 ? 5.762 -6.972 -12.877 1.00 84.75 100 SER A N 1
ATOM 787 C CA . SER A 1 100 ? 6.766 -6.539 -13.852 1.00 84.75 100 SER A CA 1
ATOM 788 C C . SER A 1 100 ? 8.050 -7.337 -13.675 1.00 84.75 100 SER A C 1
ATOM 790 O O . SER A 1 100 ? 8.591 -7.401 -12.573 1.00 84.75 100 SER A O 1
ATOM 792 N N . LYS A 1 101 ? 8.551 -7.910 -14.773 1.00 80.38 101 LYS A N 1
ATOM 793 C CA . LYS A 1 101 ? 9.885 -8.526 -14.839 1.00 80.38 101 LYS A CA 1
ATOM 794 C C . LYS A 1 101 ? 10.815 -7.669 -15.693 1.00 80.38 101 LYS A C 1
ATOM 796 O O . LYS A 1 101 ? 11.634 -6.939 -15.154 1.00 80.38 101 LYS A O 1
ATOM 801 N N . ASN A 1 102 ? 10.624 -7.726 -17.012 1.00 85.44 102 ASN A N 1
ATOM 802 C CA . ASN A 1 102 ? 11.447 -7.020 -18.004 1.00 85.44 102 ASN A CA 1
ATOM 803 C C . ASN A 1 102 ? 10.655 -5.976 -18.810 1.00 85.44 102 ASN A C 1
ATOM 805 O O . ASN A 1 102 ? 11.212 -5.326 -19.686 1.00 85.44 102 ASN A O 1
ATOM 809 N N . SER A 1 103 ? 9.355 -5.852 -18.549 1.00 90.56 103 SER A N 1
ATOM 810 C CA . SER A 1 103 ? 8.438 -4.929 -19.213 1.00 90.56 103 SER A CA 1
ATOM 811 C C . SER A 1 103 ? 7.309 -4.567 -18.254 1.00 90.56 103 SER A C 1
ATOM 813 O O . SER A 1 103 ? 7.036 -5.311 -17.304 1.00 90.56 103 SER A O 1
ATOM 815 N N . LEU A 1 104 ? 6.612 -3.468 -18.542 1.00 93.00 104 LEU A N 1
ATOM 816 C CA . LEU A 1 104 ? 5.332 -3.194 -17.896 1.00 93.00 104 LEU A CA 1
ATOM 817 C C . LEU A 1 104 ? 4.343 -4.343 -18.183 1.00 93.00 104 LEU A C 1
ATOM 819 O O . LEU A 1 104 ? 4.326 -4.864 -19.304 1.00 93.00 104 LEU A O 1
ATOM 823 N N . PRO A 1 105 ? 3.533 -4.761 -17.195 1.00 93.81 105 PRO A N 1
ATOM 824 C CA . PRO A 1 105 ? 2.389 -5.628 -17.442 1.00 93.81 105 PRO A CA 1
ATOM 825 C C . PRO A 1 105 ? 1.257 -4.835 -18.110 1.00 93.81 105 PRO A C 1
ATOM 827 O O . PRO A 1 105 ? 1.302 -3.613 -18.182 1.00 93.81 105 PRO A O 1
ATOM 830 N N . GLU A 1 106 ? 0.195 -5.520 -18.534 1.00 93.56 106 GLU A N 1
ATOM 831 C CA . GLU A 1 106 ? -1.019 -4.864 -19.055 1.00 93.56 106 GLU A CA 1
ATOM 832 C C . GLU A 1 106 ? -1.719 -4.000 -17.994 1.00 93.56 106 GLU A C 1
ATOM 834 O O . GLU A 1 106 ? -2.344 -2.990 -18.307 1.00 93.56 106 GLU A O 1
ATOM 839 N N . TYR A 1 107 ? -1.605 -4.378 -16.722 1.00 93.81 107 TYR A N 1
ATOM 840 C CA . TYR A 1 107 ? -2.124 -3.625 -15.589 1.00 93.81 107 TYR A CA 1
ATOM 841 C C . TYR A 1 107 ? -1.371 -3.997 -14.315 1.00 93.81 107 TYR A C 1
ATOM 843 O O . TYR A 1 107 ? -0.764 -5.065 -14.217 1.00 93.81 107 TYR A O 1
ATOM 851 N N . TYR A 1 108 ? -1.485 -3.134 -13.312 1.00 93.56 108 TYR A N 1
ATOM 852 C CA . TYR A 1 108 ? -1.197 -3.486 -1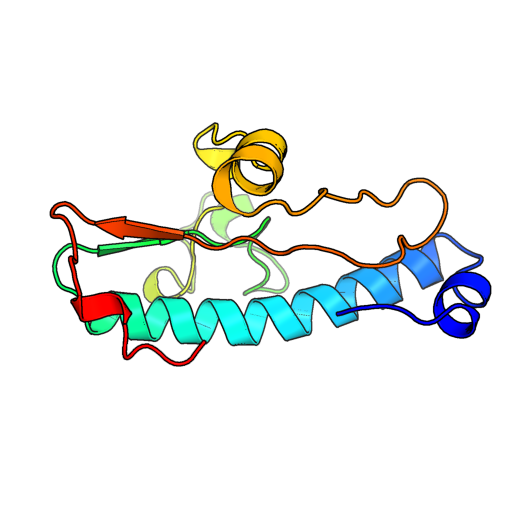1.928 1.00 93.56 108 TYR A CA 1
ATOM 853 C C . TYR A 1 108 ? -2.468 -3.443 -11.094 1.00 93.56 108 TYR A C 1
ATOM 855 O O . TYR A 1 108 ? -3.356 -2.616 -11.329 1.00 93.56 108 TYR A O 1
ATOM 863 N N . THR A 1 109 ? -2.486 -4.281 -10.065 1.00 93.00 109 THR A N 1
ATOM 864 C CA . THR A 1 109 ? -3.536 -4.305 -9.051 1.00 93.00 109 THR A CA 1
ATOM 865 C C . THR A 1 109 ? -2.967 -3.776 -7.742 1.00 93.00 109 THR A C 1
ATOM 867 O O . THR A 1 109 ? -1.933 -4.245 -7.268 1.00 93.00 109 THR A O 1
ATOM 870 N N . LEU A 1 110 ? -3.647 -2.793 -7.155 1.00 93.19 110 LEU A N 1
ATOM 871 C CA . LEU A 1 110 ? -3.388 -2.334 -5.795 1.00 93.19 110 LEU A CA 1
ATOM 872 C C . LEU A 1 110 ? -4.525 -2.814 -4.904 1.00 93.19 110 LEU A C 1
ATOM 874 O O . LEU A 1 110 ? -5.691 -2.626 -5.237 1.00 93.19 110 LEU A O 1
ATOM 878 N N . ILE A 1 111 ? -4.167 -3.435 -3.786 1.00 92.88 111 ILE A N 1
ATOM 879 C CA . ILE A 1 111 ? -5.120 -3.995 -2.834 1.00 92.88 111 ILE A CA 1
ATOM 880 C C . ILE A 1 111 ? -4.948 -3.256 -1.514 1.00 92.88 111 ILE A C 1
ATOM 882 O O . ILE A 1 111 ? -3.861 -3.255 -0.931 1.00 92.88 111 ILE A O 1
ATOM 886 N N . HIS A 1 112 ? -6.036 -2.666 -1.042 1.00 94.88 112 HIS A N 1
ATOM 887 C CA . HIS A 1 112 ? -6.177 -2.157 0.316 1.00 94.88 112 HIS A CA 1
ATOM 888 C C . HIS A 1 112 ? -7.215 -3.011 1.042 1.00 94.88 112 HIS A C 1
ATOM 890 O O . HIS A 1 112 ? -8.022 -3.692 0.412 1.00 94.88 112 HIS A O 1
ATOM 896 N N . ALA A 1 113 ? -7.202 -2.980 2.368 1.00 94.50 113 ALA A N 1
ATOM 897 C CA . ALA A 1 113 ? -8.202 -3.669 3.178 1.00 94.50 113 ALA A CA 1
ATOM 898 C C . ALA A 1 113 ? -8.660 -2.780 4.328 1.00 94.50 113 ALA A C 1
ATOM 900 O O . ALA A 1 113 ? -7.885 -1.968 4.825 1.00 94.50 113 ALA A O 1
ATOM 901 N N . LEU A 1 114 ? -9.904 -2.955 4.769 1.00 94.31 114 LEU A N 1
ATOM 902 C CA . LEU A 1 114 ? -10.401 -2.395 6.021 1.00 94.31 114 LEU A CA 1
ATOM 903 C C . LEU A 1 114 ? -10.668 -3.550 6.982 1.00 94.31 114 LEU A C 1
ATOM 905 O O . LEU A 1 114 ? -11.572 -4.356 6.767 1.00 94.31 114 LEU A O 1
ATOM 909 N N . LEU A 1 115 ? -9.870 -3.643 8.038 1.00 95.19 115 LEU A N 1
ATOM 910 C CA . LEU A 1 115 ? -10.073 -4.618 9.097 1.00 95.19 115 LEU A CA 1
ATOM 911 C C . LEU A 1 115 ? -11.098 -4.076 10.085 1.00 95.19 115 LEU A C 1
ATOM 913 O O . LEU A 1 115 ? -11.039 -2.911 10.473 1.00 95.19 115 LEU A O 1
ATOM 917 N N . THR A 1 116 ? -12.018 -4.930 10.520 1.00 94.69 116 THR A N 1
ATOM 918 C CA . THR A 1 116 ? -13.075 -4.574 11.472 1.00 94.69 116 THR A CA 1
ATOM 919 C C . THR A 1 116 ? -13.267 -5.690 12.490 1.00 94.69 116 THR A C 1
ATOM 921 O O . THR A 1 116 ? -13.043 -6.863 12.198 1.00 94.69 116 THR A O 1
ATOM 924 N N . LYS A 1 117 ? -13.696 -5.341 13.709 1.00 93.38 117 LYS A N 1
ATOM 925 C CA . LYS A 1 117 ? -14.008 -6.341 14.751 1.00 93.38 117 LYS A CA 1
ATOM 926 C C . LYS A 1 117 ? -15.354 -7.036 14.549 1.00 93.38 117 LYS A C 1
ATOM 928 O O . LYS A 1 117 ? -15.607 -8.073 15.155 1.00 93.38 117 LYS A O 1
ATOM 933 N N . LYS A 1 118 ? -16.253 -6.430 13.774 1.00 89.75 118 LYS A N 1
ATOM 934 C CA . LYS A 1 118 ? -17.617 -6.912 13.542 1.00 89.75 118 LYS A CA 1
ATOM 935 C C . LYS A 1 118 ? -17.905 -6.871 12.054 1.00 89.75 118 LYS A C 1
ATOM 937 O O . LYS A 1 118 ? -17.462 -5.950 11.379 1.00 89.75 118 LYS A O 1
ATOM 942 N N . SER A 1 119 ? -18.705 -7.824 11.580 1.00 88.56 119 SER A N 1
ATOM 943 C CA . SER A 1 119 ? -19.215 -7.783 10.212 1.00 88.56 119 SER A CA 1
ATOM 944 C C . SER A 1 119 ? -19.923 -6.454 9.951 1.00 88.56 119 SER A C 1
ATOM 946 O O . SER A 1 119 ? -20.747 -6.007 10.755 1.00 88.56 119 SER A O 1
ATOM 948 N N . LEU A 1 120 ? -19.593 -5.831 8.821 1.00 85.31 120 LEU A N 1
ATOM 949 C CA . LEU A 1 120 ? -20.218 -4.587 8.387 1.00 85.31 120 LEU A CA 1
ATOM 950 C C . LEU A 1 120 ? -21.582 -4.816 7.723 1.00 85.31 120 LEU A C 1
ATOM 952 O O . LEU A 1 120 ? -22.345 -3.861 7.583 1.00 85.31 120 LEU A O 1
ATOM 956 N N . GLY A 1 121 ? -21.925 -6.062 7.375 1.00 82.94 121 GLY A N 1
ATOM 957 C CA . GLY A 1 121 ? -23.170 -6.386 6.678 1.00 82.94 121 GLY A CA 1
ATOM 958 C C . GLY A 1 121 ? -23.358 -5.510 5.437 1.00 82.94 121 GLY A C 1
ATOM 959 O O . GLY A 1 121 ? -22.424 -5.316 4.664 1.00 82.94 121 GLY A O 1
ATOM 960 N N . THR A 1 122 ? -24.543 -4.920 5.299 1.00 75.62 122 THR A N 1
ATOM 961 C CA . THR A 1 122 ? -24.912 -4.061 4.162 1.00 75.62 122 THR A CA 1
ATOM 962 C C . THR A 1 122 ? -24.333 -2.644 4.231 1.00 75.62 122 THR A C 1
ATOM 964 O O . THR A 1 122 ? -24.490 -1.869 3.294 1.00 75.62 122 THR A O 1
ATOM 967 N N . LYS A 1 123 ? -23.624 -2.261 5.308 1.00 71.69 123 LYS A N 1
ATOM 968 C CA . LYS A 1 123 ? -23.059 -0.901 5.451 1.00 71.69 123 LYS A CA 1
ATOM 969 C C . LYS A 1 123 ? -22.025 -0.552 4.375 1.00 71.69 123 LYS A C 1
ATOM 971 O O . LYS A 1 123 ? -21.704 0.619 4.216 1.00 71.69 123 LYS A O 1
A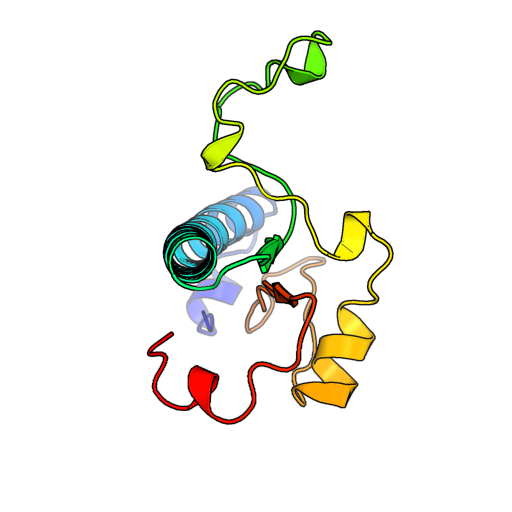TOM 976 N N . LEU A 1 124 ? -21.514 -1.556 3.661 1.00 69.56 124 LEU A N 1
ATOM 977 C CA . LEU A 1 124 ? -20.586 -1.386 2.546 1.00 69.56 124 LEU A CA 1
ATOM 978 C C . LEU A 1 124 ? -21.290 -1.144 1.200 1.00 69.56 124 LEU A C 1
ATOM 980 O O . LEU A 1 124 ? -20.645 -0.677 0.270 1.00 69.56 124 LEU A O 1
ATOM 984 N N . GLU A 1 125 ? -22.591 -1.432 1.083 1.00 70.12 125 GLU A N 1
ATOM 985 C CA . GLU A 1 125 ? -23.323 -1.402 -0.197 1.00 70.12 125 GLU A CA 1
ATOM 986 C C . GLU A 1 125 ? -23.454 0.009 -0.791 1.00 70.12 125 GLU A C 1
ATOM 988 O O . GLU A 1 125 ? -23.654 0.148 -1.992 1.00 70.12 125 GLU A O 1
ATOM 993 N N . ASN A 1 126 ? -23.288 1.049 0.034 1.00 65.44 126 ASN A N 1
ATOM 994 C CA . ASN A 1 126 ? -23.400 2.453 -0.372 1.00 65.44 126 ASN A CA 1
ATOM 995 C C . ASN A 1 126 ? -22.050 3.192 -0.398 1.00 65.44 126 ASN A C 1
ATOM 997 O O . ASN A 1 126 ? -22.029 4.421 -0.446 1.00 65.44 126 ASN A O 1
ATOM 1001 N N . ILE A 1 127 ? -20.925 2.478 -0.304 1.00 68.56 127 ILE A N 1
ATOM 1002 C CA . ILE A 1 127 ? -19.598 3.102 -0.331 1.00 68.56 127 ILE A CA 1
ATOM 1003 C C . ILE A 1 127 ? -19.136 3.252 -1.782 1.00 68.56 127 ILE A C 1
ATOM 1005 O O . ILE A 1 127 ? -18.899 2.263 -2.471 1.00 68.56 127 ILE A O 1
ATOM 1009 N N . GLU A 1 128 ? -18.950 4.494 -2.229 1.00 64.00 128 GLU A N 1
ATOM 1010 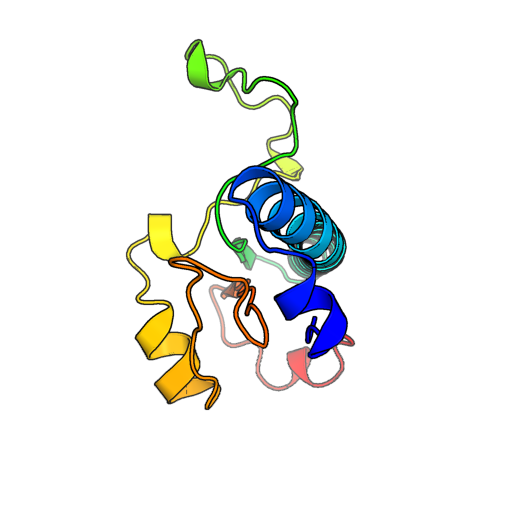C CA . GLU A 1 128 ? -18.363 4.796 -3.539 1.00 64.00 128 GLU A CA 1
ATOM 1011 C C . GLU A 1 128 ? -16.821 4.827 -3.477 1.00 64.00 128 GLU A C 1
ATOM 1013 O O . GLU A 1 128 ? -16.198 5.771 -2.967 1.00 64.00 128 GLU A O 1
ATOM 1018 N N . ILE A 1 129 ? -16.186 3.789 -4.033 1.00 59.47 129 ILE A N 1
ATOM 1019 C CA . ILE A 1 129 ? -14.720 3.667 -4.194 1.00 59.47 129 ILE A CA 1
ATOM 1020 C C . ILE A 1 129 ? -14.244 4.300 -5.500 1.00 59.47 129 ILE A C 1
ATOM 1022 O O . ILE A 1 129 ? -14.986 4.302 -6.496 1.00 59.47 129 ILE A O 1
#

Secondary structure (DSSP, 8-state):
-B--HHHHHH--SHHHHHHHHHHHHHHHHHHHHHHHHHHHHHSTTEEEEBSSS--SSSS-GGGGTPPPS-TTT---BSGGGT--HHHIIIIIH-------SSS--SB-----EEEESS--GGGGTT---

Radius of gyration: 16.59 Å; chains: 1; bounding box: 42×28×43 Å

pLDDT: mean 91.68, std 6.87, range [59.47, 97.56]

InterPro domains:
  IPR019271 Protein of unknown function DUF2284, metal-binding [PF10050] (12-110)

Organism: NCBI:txid2378